Protein AF-A0A6H5G3V1-F1 (afdb_monomer_lite)

Radius of gyration: 28.46 Å; chains: 1; bounding box: 46×59×64 Å

pLDDT: mean 83.07, std 17.58, range [4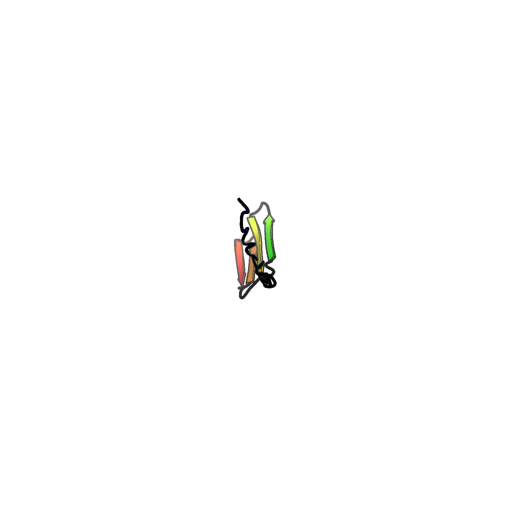3.19, 98.69]

Organism: NCBI:txid355587

Sequence (62 aa):
MLFLAAVGLASAGVIPVAPIVGHVATQYHAQDELGQYSYGYAGGPSAKDEIKTADGITRGGE

Structure (mmCIF, N/CA/C/O backbone):
data_AF-A0A6H5G3V1-F1
#
_entry.id   AF-A0A6H5G3V1-F1
#
loop_
_atom_site.group_PDB
_atom_site.id
_atom_site.type_symbol
_atom_site.label_atom_id
_atom_site.label_alt_id
_atom_site.label_comp_id
_atom_site.label_asym_id
_atom_site.label_entity_id
_atom_site.label_seq_id
_atom_site.pdbx_PDB_ins_code
_atom_site.Cartn_x
_atom_site.Cartn_y
_atom_site.Cartn_z
_atom_site.occupancy
_atom_site.B_iso_or_equiv
_atom_site.auth_seq_id
_atom_site.auth_comp_id
_atom_site.auth_asym_id
_atom_site.aut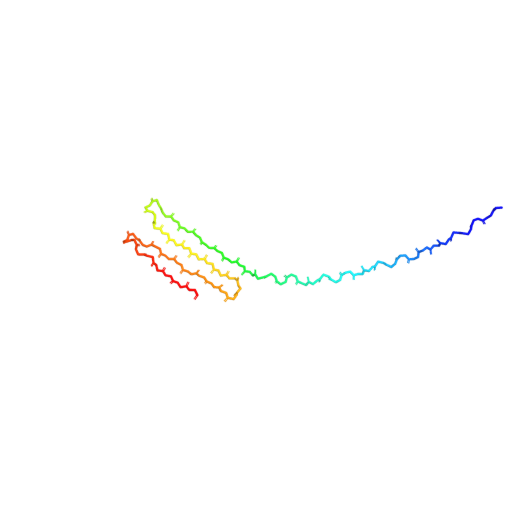h_atom_id
_atom_site.pdbx_PDB_model_num
ATOM 1 N N . MET A 1 1 ? 39.214 47.192 -48.900 1.00 45.50 1 MET A N 1
ATOM 2 C CA . MET A 1 1 ? 38.621 46.341 -47.846 1.00 45.50 1 MET A CA 1
ATOM 3 C C . MET A 1 1 ? 37.419 45.629 -48.433 1.00 45.50 1 MET A C 1
ATOM 5 O O . MET A 1 1 ? 36.485 46.305 -48.835 1.00 45.50 1 MET A O 1
ATOM 9 N N . LEU A 1 2 ? 37.454 44.300 -48.505 1.00 45.44 2 LEU A N 1
ATOM 10 C CA . LEU A 1 2 ? 36.258 43.470 -48.641 1.00 45.44 2 LEU A CA 1
ATOM 11 C C . LEU A 1 2 ? 36.514 42.192 -47.835 1.00 45.44 2 LEU A C 1
ATOM 13 O O . LEU A 1 2 ? 37.495 41.493 -48.078 1.00 45.44 2 LEU A O 1
ATOM 17 N N . PHE A 1 3 ? 35.699 41.992 -46.801 1.00 43.19 3 PHE A N 1
ATOM 18 C CA . PHE A 1 3 ? 35.805 40.913 -45.821 1.00 43.19 3 PHE A CA 1
ATOM 19 C C . PHE A 1 3 ? 35.291 39.601 -46.418 1.00 43.19 3 PHE A C 1
ATOM 21 O O . PHE A 1 3 ? 34.180 39.556 -46.943 1.00 43.19 3 PHE A O 1
ATOM 28 N N . LEU A 1 4 ? 36.077 38.529 -46.302 1.00 49.62 4 LEU A N 1
ATOM 29 C CA . LEU A 1 4 ? 35.635 37.179 -46.636 1.00 49.62 4 LEU A CA 1
ATOM 30 C C . LEU A 1 4 ? 34.963 36.577 -45.394 1.00 49.62 4 LEU A C 1
ATOM 32 O O . LEU A 1 4 ? 35.634 36.250 -44.417 1.00 49.62 4 LEU A O 1
ATOM 36 N N . ALA A 1 5 ? 33.634 36.485 -45.402 1.00 51.56 5 ALA A N 1
ATOM 37 C CA . ALA A 1 5 ? 32.878 35.836 -44.337 1.00 51.56 5 ALA A CA 1
ATOM 38 C C . ALA A 1 5 ? 32.769 34.334 -44.636 1.00 51.56 5 ALA A C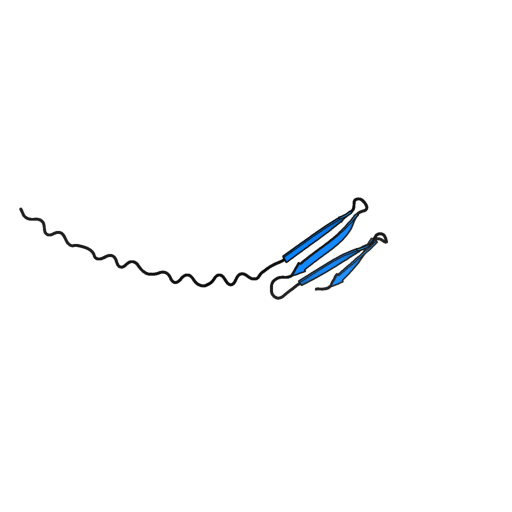 1
ATOM 40 O O . ALA A 1 5 ? 32.104 33.931 -45.589 1.00 51.56 5 ALA A O 1
ATOM 41 N N . ALA A 1 6 ? 33.434 33.502 -43.834 1.00 53.81 6 ALA A N 1
ATOM 42 C CA . ALA A 1 6 ? 33.248 32.057 -43.872 1.00 53.81 6 ALA A CA 1
ATOM 43 C C . ALA A 1 6 ? 31.941 31.704 -43.145 1.00 53.81 6 ALA A C 1
ATOM 45 O O . ALA A 1 6 ? 31.824 31.891 -41.934 1.00 53.81 6 ALA A O 1
ATOM 46 N N . VAL A 1 7 ? 30.949 31.210 -43.886 1.00 57.84 7 VAL A N 1
ATOM 47 C CA . VAL A 1 7 ? 29.713 30.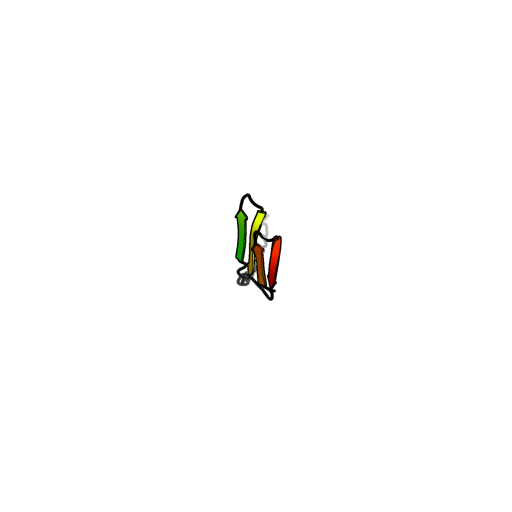669 -43.309 1.00 57.84 7 VAL A CA 1
ATOM 48 C C . VAL A 1 7 ? 30.002 29.249 -42.830 1.00 57.84 7 VAL A C 1
ATOM 50 O O . VAL A 1 7 ? 30.172 28.333 -43.633 1.00 57.84 7 VAL A O 1
ATOM 53 N N . GLY A 1 8 ? 30.088 29.071 -41.513 1.00 52.16 8 GLY A N 1
ATOM 54 C CA . GLY A 1 8 ? 30.148 27.752 -40.891 1.00 52.16 8 GLY A CA 1
ATOM 55 C C . GLY A 1 8 ? 28.770 27.098 -40.926 1.00 52.16 8 GLY A C 1
ATOM 56 O O . GLY A 1 8 ? 27.830 27.600 -40.313 1.00 52.16 8 GLY A O 1
ATOM 57 N N . LEU A 1 9 ? 28.642 25.983 -41.643 1.00 58.78 9 LEU A N 1
ATOM 58 C CA . LEU A 1 9 ? 27.426 25.179 -41.630 1.00 58.78 9 LEU A CA 1
ATOM 59 C C . LEU A 1 9 ? 27.432 24.309 -40.366 1.00 58.78 9 LEU A C 1
ATOM 61 O O . LEU A 1 9 ? 28.121 23.293 -40.303 1.00 58.78 9 LEU A O 1
ATOM 65 N N . ALA A 1 10 ? 26.696 24.725 -39.337 1.00 64.19 10 ALA A N 1
ATOM 66 C CA . ALA A 1 10 ? 26.470 23.895 -38.161 1.00 64.19 10 ALA A CA 1
ATOM 67 C C . ALA A 1 10 ? 25.437 22.810 -38.504 1.00 64.19 10 ALA A C 1
ATOM 69 O O . ALA A 1 10 ? 24.279 23.121 -38.787 1.00 64.19 10 ALA A O 1
ATOM 70 N N . SER A 1 11 ? 25.836 21.535 -38.492 1.00 64.69 11 SER A N 1
ATOM 71 C CA . SER A 1 11 ? 24.872 20.438 -38.597 1.00 64.69 11 SER A CA 1
ATOM 72 C C . SER A 1 11 ? 24.152 20.272 -37.260 1.00 64.69 11 SER A C 1
ATOM 74 O O . SER A 1 11 ? 24.777 19.922 -36.256 1.00 64.69 11 SER A O 1
ATOM 76 N N . ALA A 1 12 ? 22.840 20.491 -37.243 1.00 67.31 12 ALA A N 1
ATOM 77 C CA . ALA A 1 12 ? 22.001 20.099 -36.121 1.00 67.31 12 ALA A CA 1
ATOM 78 C C . ALA A 1 12 ? 21.926 18.565 -36.083 1.00 67.31 12 ALA A C 1
ATOM 80 O O . ALA A 1 12 ? 21.302 17.941 -36.941 1.00 67.31 12 ALA A O 1
ATOM 81 N N . GLY A 1 13 ? 22.609 17.948 -35.118 1.00 70.38 13 GLY A N 1
ATOM 82 C CA . GLY A 1 13 ? 22.474 16.519 -34.863 1.00 70.38 13 GLY A CA 1
ATOM 83 C C . GLY A 1 13 ? 21.066 16.220 -34.354 1.00 70.38 13 GLY A C 1
ATOM 84 O O . GLY A 1 13 ? 20.645 16.772 -33.339 1.00 70.38 13 GLY A O 1
ATOM 85 N N . VAL A 1 14 ? 20.331 15.357 -35.053 1.00 72.06 14 VAL A N 1
ATOM 86 C CA . VAL A 1 14 ? 19.079 14.797 -34.534 1.00 72.06 14 VAL A CA 1
ATOM 87 C C . VAL A 1 14 ? 19.452 13.816 -33.429 1.00 72.06 14 VAL A C 1
ATOM 89 O O . VAL A 1 14 ? 20.108 12.812 -33.694 1.00 72.06 14 VAL A O 1
ATOM 92 N N . ILE A 1 15 ? 19.056 14.109 -32.191 1.00 74.50 15 ILE A N 1
ATOM 93 C CA . ILE A 1 15 ? 19.217 13.169 -31.080 1.00 74.50 15 ILE A CA 1
ATOM 94 C C . ILE A 1 15 ? 18.017 12.218 -31.129 1.00 74.50 15 ILE A C 1
ATOM 96 O O . ILE A 1 15 ? 16.887 12.682 -30.954 1.00 74.50 15 ILE A O 1
ATOM 100 N N . PRO A 1 16 ? 18.203 10.912 -31.394 1.00 72.44 16 PRO A N 1
ATOM 101 C CA . PRO A 1 16 ? 17.100 9.971 -31.307 1.00 72.44 16 PRO A CA 1
ATOM 102 C C . PRO A 1 16 ? 16.637 9.891 -29.848 1.00 72.44 16 PRO A C 1
ATOM 104 O O . PRO A 1 16 ? 17.368 9.429 -28.974 1.00 72.44 16 PRO A O 1
ATOM 107 N N . VAL A 1 17 ? 15.415 10.353 -29.580 1.00 74.12 17 VAL A N 1
ATOM 108 C CA . VAL A 1 17 ? 14.723 10.076 -28.318 1.00 74.12 17 VAL A CA 1
ATOM 109 C C . VAL A 1 17 ? 14.337 8.601 -28.336 1.00 74.12 17 VAL A C 1
ATOM 111 O O . VAL A 1 17 ? 13.508 8.172 -29.139 1.00 74.12 17 VAL A O 1
ATOM 114 N N . ALA A 1 18 ? 14.974 7.810 -27.475 1.00 75.31 18 ALA A N 1
ATOM 115 C CA . ALA A 1 18 ? 14.526 6.452 -27.210 1.00 75.31 18 ALA A CA 1
ATOM 116 C C . ALA A 1 18 ? 13.123 6.502 -26.576 1.00 75.31 18 ALA A C 1
ATOM 118 O O . ALA A 1 18 ? 12.866 7.390 -25.754 1.00 75.31 18 ALA A O 1
ATOM 119 N N . PRO A 1 19 ? 12.210 5.576 -26.919 1.00 69.50 19 PRO A N 1
ATOM 120 C CA . PRO A 1 19 ? 10.940 5.487 -26.220 1.00 69.50 19 PRO A CA 1
ATOM 121 C C . PRO A 1 19 ? 11.216 5.215 -24.739 1.00 69.50 19 PRO A C 1
ATOM 123 O O . PRO A 1 19 ? 11.904 4.253 -24.393 1.00 69.50 19 PRO A O 1
ATOM 126 N N . ILE A 1 20 ? 10.673 6.063 -23.864 1.00 65.69 20 ILE A N 1
ATOM 127 C CA . ILE A 1 20 ? 10.631 5.791 -22.429 1.00 65.69 20 ILE A CA 1
ATOM 128 C C . ILE A 1 20 ? 9.643 4.637 -22.248 1.00 65.69 20 ILE A C 1
ATOM 130 O O . ILE A 1 20 ? 8.447 4.845 -22.057 1.00 65.69 20 ILE A O 1
ATOM 134 N N . VAL A 1 21 ? 10.129 3.400 -22.349 1.00 64.44 21 VAL A N 1
ATOM 135 C CA . VAL A 1 21 ? 9.401 2.229 -21.855 1.00 64.44 21 VAL A CA 1
ATOM 136 C C . VAL A 1 21 ? 9.536 2.263 -20.33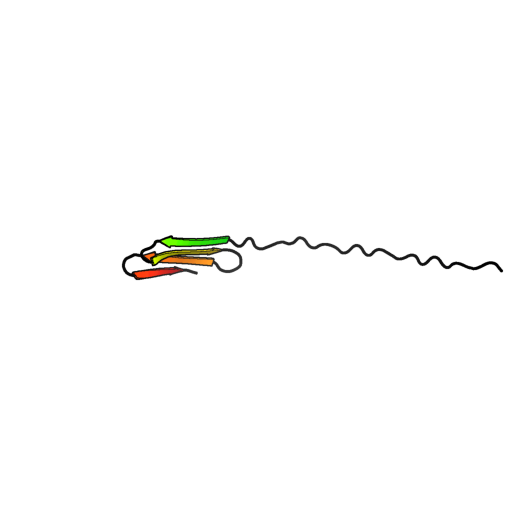7 1.00 64.44 21 VAL A C 1
ATOM 138 O O . VAL A 1 21 ? 10.390 1.607 -19.748 1.00 64.44 21 VAL A O 1
ATOM 141 N N . GLY A 1 22 ? 8.749 3.128 -19.699 1.00 65.81 22 GLY A N 1
ATOM 142 C CA . GLY A 1 22 ? 8.655 3.169 -18.248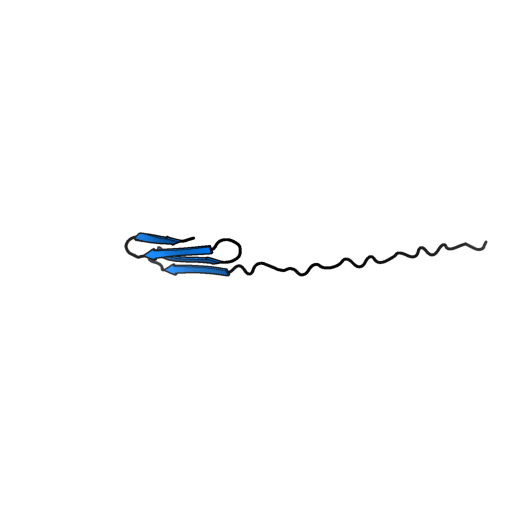 1.00 65.81 22 GLY A CA 1
ATOM 143 C C . GLY A 1 22 ? 7.980 1.893 -17.763 1.00 65.81 22 GLY A C 1
ATOM 144 O O . GLY A 1 22 ? 6.908 1.536 -18.252 1.00 65.81 22 GLY A O 1
ATOM 145 N N . HIS A 1 23 ? 8.592 1.188 -16.813 1.00 72.56 23 HIS A N 1
ATOM 146 C CA . HIS A 1 23 ? 7.863 0.174 -16.060 1.00 72.56 23 HIS A CA 1
ATOM 147 C C . HIS A 1 23 ? 6.734 0.868 -15.300 1.00 72.56 23 HIS A C 1
ATOM 149 O O . HIS A 1 23 ? 6.976 1.794 -14.525 1.00 72.56 23 HIS A O 1
ATOM 155 N N . VAL A 1 24 ? 5.497 0.448 -15.564 1.00 79.44 24 VAL A N 1
ATOM 156 C CA . VAL A 1 24 ? 4.342 0.920 -14.804 1.00 79.44 24 VAL A CA 1
ATOM 157 C C . VAL A 1 24 ? 4.446 0.288 -13.424 1.00 79.44 24 VAL A C 1
ATOM 159 O O . VAL A 1 24 ? 4.281 -0.922 -13.284 1.00 79.44 24 VAL A O 1
ATOM 162 N N . ALA A 1 25 ? 4.775 1.109 -12.431 1.00 89.50 25 ALA A N 1
ATOM 163 C CA . ALA A 1 25 ? 4.736 0.721 -11.035 1.00 89.50 25 ALA A CA 1
ATOM 164 C C . ALA A 1 25 ? 3.463 1.260 -10.384 1.00 89.50 25 ALA A C 1
ATOM 166 O O . ALA A 1 25 ? 3.087 2.417 -10.570 1.00 89.50 25 ALA A O 1
ATOM 167 N N . THR A 1 26 ? 2.801 0.404 -9.621 1.00 94.56 26 THR A N 1
ATOM 168 C CA . THR A 1 26 ? 1.606 0.707 -8.840 1.00 94.56 26 THR A CA 1
ATOM 169 C C . THR A 1 26 ? 1.867 0.353 -7.390 1.00 94.56 26 THR A C 1
ATOM 171 O O . THR A 1 26 ? 2.499 -0.662 -7.110 1.00 94.56 26 THR A O 1
ATOM 174 N N . GLN A 1 27 ? 1.346 1.161 -6.474 1.00 96.88 27 GLN A N 1
ATOM 175 C CA . GLN A 1 27 ? 1.363 0.884 -5.044 1.00 96.88 27 GLN A CA 1
ATOM 176 C C . GLN A 1 27 ? 0.006 1.224 -4.444 1.00 96.88 27 GLN A C 1
ATOM 178 O O . GLN A 1 27 ? -0.680 2.130 -4.924 1.00 96.88 27 GLN A O 1
ATOM 183 N N . TYR A 1 28 ? -0.351 0.540 -3.368 1.00 98.38 28 TYR A N 1
ATOM 184 C CA . TYR A 1 28 ? -1.508 0.882 -2.558 1.00 98.38 28 TYR A CA 1
ATOM 185 C C . TYR A 1 28 ? -1.163 0.771 -1.077 1.00 98.38 28 TYR A C 1
ATOM 187 O O . TYR A 1 28 ? -0.282 0.013 -0.672 1.00 98.38 28 TYR A O 1
ATOM 195 N N . HIS A 1 29 ? -1.866 1.551 -0.264 1.00 98.31 29 HIS A N 1
ATOM 196 C CA . HIS A 1 29 ? -1.790 1.480 1.184 1.00 98.31 29 HIS A CA 1
ATOM 197 C C . HIS A 1 29 ? -3.119 1.938 1.778 1.00 98.31 29 HIS A C 1
ATOM 199 O O . HIS A 1 29 ? -3.669 2.954 1.352 1.00 98.31 29 HIS A O 1
ATOM 205 N N . ALA A 1 30 ? -3.609 1.207 2.768 1.00 98.50 30 ALA A N 1
ATOM 206 C CA . ALA A 1 30 ? -4.737 1.610 3.590 1.00 98.50 30 ALA A CA 1
ATOM 207 C C . ALA A 1 30 ? -4.508 1.130 5.020 1.00 98.50 30 ALA A C 1
ATOM 209 O O . ALA A 1 30 ? -4.054 0.003 5.225 1.00 98.50 30 ALA A O 1
ATOM 210 N N . GLN A 1 31 ? -4.845 1.972 5.990 1.00 98.62 31 GLN A N 1
ATOM 211 C CA . GLN A 1 31 ? -4.726 1.686 7.412 1.00 98.62 31 GLN A CA 1
ATOM 212 C C . GLN A 1 31 ? -5.931 2.282 8.145 1.00 98.62 31 GLN A C 1
ATOM 214 O O . GLN A 1 31 ? -6.360 3.387 7.811 1.00 98.62 31 GLN A O 1
ATOM 219 N N . ASP A 1 32 ? -6.464 1.552 9.122 1.00 98.12 32 ASP A N 1
ATOM 220 C CA . ASP A 1 32 ? -7.498 2.056 10.029 1.00 98.12 32 ASP A CA 1
ATOM 221 C C . ASP A 1 32 ? -6.908 2.616 11.335 1.00 98.12 32 ASP A C 1
ATOM 223 O O . ASP A 1 32 ? -5.709 2.503 11.619 1.00 98.12 32 ASP A O 1
ATOM 227 N N . GLU A 1 33 ? -7.754 3.233 12.159 1.00 98.31 33 GLU A N 1
ATOM 228 C CA . GLU A 1 33 ? -7.344 3.853 13.423 1.00 98.31 33 GLU A CA 1
ATOM 229 C C . GLU A 1 33 ? -6.874 2.836 14.472 1.00 98.31 33 GLU A C 1
ATOM 231 O O . GLU A 1 33 ? -6.165 3.198 15.412 1.00 98.31 33 GLU A O 1
ATOM 236 N N . LEU A 1 34 ? -7.251 1.565 14.319 1.00 97.56 34 LEU A N 1
ATOM 237 C CA . LEU A 1 34 ? -6.861 0.476 15.214 1.00 97.56 34 LEU A CA 1
ATOM 238 C C . LEU A 1 34 ? -5.518 -0.156 14.808 1.00 97.56 34 LEU A C 1
ATOM 240 O O . LEU A 1 34 ? -4.994 -1.007 15.530 1.00 97.56 34 LEU A O 1
ATOM 244 N N . GLY A 1 35 ? -4.936 0.261 13.681 1.00 97.56 35 GLY A N 1
ATOM 245 C CA . GLY A 1 35 ? -3.623 -0.176 13.210 1.00 97.56 35 GLY A CA 1
ATOM 246 C C . GLY A 1 35 ? -3.635 -1.456 12.375 1.00 97.56 35 GLY A C 1
ATOM 247 O O . GLY A 1 35 ? -2.573 -2.060 12.185 1.00 97.56 35 GLY A O 1
ATOM 248 N N . GLN A 1 36 ? -4.798 -1.892 11.884 1.00 98.69 36 GLN A N 1
ATOM 249 C CA . GLN A 1 36 ? -4.863 -2.869 10.798 1.00 98.69 36 GLN A CA 1
ATOM 250 C C . GLN A 1 36 ? -4.493 -2.168 9.496 1.00 98.69 36 GLN A C 1
ATOM 252 O O . GLN A 1 36 ? -4.820 -0.998 9.296 1.00 98.69 36 GLN A O 1
ATOM 257 N N . TYR A 1 37 ? -3.806 -2.872 8.602 1.00 98.69 37 TYR A N 1
ATOM 258 C CA . TYR A 1 37 ? -3.403 -2.284 7.331 1.00 98.69 37 TYR A CA 1
ATOM 259 C C . TYR A 1 37 ? -3.385 -3.297 6.194 1.00 98.69 37 TYR A C 1
ATOM 261 O O . TYR A 1 37 ? -3.264 -4.506 6.398 1.00 98.69 37 TYR A O 1
ATOM 269 N N . SER A 1 38 ? -3.452 -2.763 4.980 1.00 98.50 38 SER A N 1
ATOM 270 C CA . SER A 1 38 ? -3.121 -3.456 3.741 1.00 98.50 38 SER A CA 1
ATOM 271 C C . SER A 1 38 ? -2.154 -2.594 2.937 1.00 98.50 38 SER A C 1
ATOM 273 O O . SER A 1 38 ? -2.294 -1.372 2.869 1.00 98.50 38 SER A O 1
ATOM 275 N N . TYR A 1 39 ? -1.136 -3.220 2.368 1.00 98.31 39 TYR A N 1
ATOM 276 C CA . TYR A 1 39 ? -0.117 -2.559 1.565 1.00 98.31 39 TYR A CA 1
ATOM 277 C C . TYR A 1 39 ? 0.334 -3.497 0.456 1.00 98.31 39 TYR A C 1
ATOM 279 O O . TYR A 1 39 ? 0.440 -4.703 0.675 1.00 98.31 39 TYR A O 1
ATOM 287 N N . GLY A 1 40 ? 0.645 -2.942 -0.705 1.00 98.19 40 GLY A N 1
ATOM 288 C CA . GLY A 1 40 ? 1.238 -3.716 -1.778 1.00 98.19 40 GLY A CA 1
ATOM 289 C C . GLY A 1 40 ? 1.809 -2.848 -2.879 1.00 98.19 40 GLY A C 1
ATOM 290 O O . GLY A 1 40 ? 1.541 -1.643 -2.964 1.00 98.19 40 GLY A O 1
ATOM 291 N N . TYR A 1 41 ? 2.629 -3.471 -3.713 1.00 96.94 41 TYR A N 1
ATOM 292 C CA . TYR A 1 41 ? 3.170 -2.863 -4.916 1.00 96.94 41 TYR A CA 1
ATOM 293 C C . TYR A 1 41 ? 3.373 -3.900 -6.020 1.00 96.94 41 TYR A C 1
ATOM 295 O O . TYR A 1 41 ? 3.588 -5.083 -5.767 1.00 96.94 41 TYR A O 1
ATOM 303 N N . ALA A 1 42 ? 3.361 -3.425 -7.260 1.00 94.50 42 ALA A N 1
ATOM 304 C CA . ALA A 1 42 ? 3.703 -4.200 -8.444 1.00 94.50 42 ALA A CA 1
ATOM 305 C C . ALA A 1 42 ? 4.351 -3.276 -9.476 1.00 94.50 42 ALA A C 1
ATOM 307 O O . ALA A 1 42 ? 3.917 -2.137 -9.628 1.00 94.50 42 ALA A O 1
ATOM 308 N N . GLY A 1 43 ? 5.381 -3.740 -10.181 1.00 88.12 43 GLY A N 1
ATOM 309 C CA . GLY A 1 43 ? 6.026 -2.948 -11.231 1.00 88.12 43 GLY A CA 1
ATOM 310 C C . GLY A 1 43 ? 7.499 -3.274 -11.400 1.00 88.12 43 GLY A C 1
ATOM 311 O O . GLY A 1 43 ? 8.348 -2.648 -10.773 1.00 88.12 43 GLY A O 1
ATOM 312 N N . GLY A 1 44 ? 7.804 -4.241 -12.264 1.00 84.06 44 GLY A N 1
ATOM 313 C CA . GLY A 1 44 ? 9.161 -4.739 -12.492 1.00 84.06 44 GLY A CA 1
ATOM 314 C C . GLY A 1 44 ? 9.267 -6.246 -12.224 1.00 84.06 44 GLY A C 1
ATOM 315 O O . GLY A 1 44 ? 8.271 -6.948 -12.382 1.00 84.06 44 GLY A O 1
ATOM 316 N N . PRO A 1 45 ? 10.450 -6.765 -11.840 1.00 89.62 45 PRO A N 1
ATOM 317 C CA . PRO A 1 45 ? 10.672 -8.199 -11.613 1.00 89.62 45 PRO A CA 1
ATOM 318 C C . PRO A 1 45 ? 10.104 -8.718 -10.281 1.00 89.62 45 PRO A C 1
ATOM 320 O O . PRO A 1 45 ? 10.257 -9.899 -9.982 1.00 89.62 45 PRO A O 1
ATOM 323 N N . SER A 1 46 ? 9.492 -7.848 -9.474 1.00 91.94 46 SER A N 1
ATOM 324 C CA . SER A 1 46 ? 9.002 -8.169 -8.134 1.00 91.94 46 SER A CA 1
ATOM 325 C C . SER A 1 46 ? 7.664 -7.490 -7.861 1.00 91.94 46 SER A C 1
ATOM 327 O O . SER A 1 46 ? 7.351 -6.440 -8.435 1.00 91.94 46 SER A O 1
ATOM 329 N N . ALA A 1 47 ? 6.902 -8.089 -6.954 1.00 95.44 47 ALA A N 1
ATOM 330 C CA . ALA A 1 47 ? 5.679 -7.544 -6.395 1.00 95.44 47 ALA A CA 1
ATOM 331 C C . ALA A 1 47 ? 5.657 -7.824 -4.887 1.00 95.44 47 ALA A C 1
ATOM 333 O O . ALA A 1 47 ? 6.509 -8.538 -4.367 1.00 95.44 47 ALA A O 1
ATOM 334 N N . LYS A 1 48 ? 4.714 -7.225 -4.167 1.00 97.06 48 LYS A N 1
ATOM 335 C CA . LYS A 1 48 ? 4.434 -7.579 -2.777 1.00 97.06 48 LYS A CA 1
ATOM 336 C C . LYS A 1 48 ? 2.984 -7.281 -2.469 1.00 97.06 48 LYS A C 1
ATOM 338 O O . LYS A 1 48 ? 2.509 -6.211 -2.834 1.00 97.06 48 LYS A O 1
ATOM 343 N N . ASP A 1 49 ? 2.359 -8.159 -1.697 1.00 98.25 49 ASP A N 1
ATOM 344 C CA . ASP A 1 49 ? 1.066 -7.913 -1.062 1.00 98.25 49 ASP A CA 1
ATOM 345 C C . ASP A 1 49 ? 1.140 -8.330 0.408 1.00 98.25 49 ASP A C 1
ATOM 347 O O . ASP A 1 49 ? 1.569 -9.439 0.729 1.00 98.25 49 ASP A O 1
ATOM 351 N N . GLU A 1 50 ? 0.737 -7.443 1.317 1.00 98.62 50 GLU A N 1
ATOM 352 C CA . GLU A 1 50 ? 0.781 -7.660 2.763 1.00 98.62 50 GLU A CA 1
ATOM 353 C C . GLU A 1 50 ? -0.463 -7.104 3.465 1.00 98.62 50 GLU A C 1
ATOM 355 O O . GLU A 1 50 ? -0.968 -6.026 3.141 1.00 98.62 50 GLU A O 1
ATOM 360 N N . ILE A 1 51 ? -0.950 -7.845 4.463 1.00 98.69 51 ILE A N 1
ATOM 361 C CA . ILE A 1 51 ? -2.102 -7.484 5.290 1.00 98.69 51 ILE A CA 1
ATOM 362 C C . ILE A 1 51 ? -1.787 -7.783 6.756 1.00 98.69 51 ILE A C 1
ATOM 364 O O . ILE A 1 51 ? -1.323 -8.879 7.086 1.00 98.69 51 ILE A O 1
ATOM 368 N N . LYS A 1 52 ? -2.124 -6.842 7.642 1.00 98.56 52 LYS A N 1
ATOM 369 C CA . LYS A 1 52 ? -2.158 -7.041 9.094 1.00 98.56 52 LYS A CA 1
ATOM 370 C C . LYS A 1 52 ? -3.592 -7.006 9.605 1.00 98.56 52 LYS A C 1
ATOM 372 O O . LYS A 1 52 ? -4.298 -6.021 9.398 1.00 98.56 52 LYS A O 1
ATOM 377 N N . THR A 1 53 ? -4.012 -8.071 10.283 1.00 98.38 53 THR A N 1
ATOM 378 C CA . THR A 1 53 ? -5.356 -8.176 10.874 1.00 98.38 53 THR A CA 1
ATOM 379 C C . THR A 1 53 ? -5.385 -7.708 12.330 1.00 98.38 53 THR A C 1
ATOM 381 O O . THR A 1 53 ? -4.344 -7.490 12.952 1.00 98.38 53 THR A O 1
ATOM 384 N N . ALA A 1 54 ? -6.595 -7.551 12.879 1.00 97.50 54 ALA A N 1
ATOM 385 C CA . ALA A 1 54 ? -6.818 -7.086 14.251 1.00 97.50 54 ALA A CA 1
ATOM 386 C C . ALA A 1 54 ? -6.181 -8.001 15.312 1.00 97.50 54 ALA A C 1
ATOM 388 O O . ALA A 1 54 ? -5.724 -7.519 16.344 1.00 97.50 54 ALA A O 1
ATOM 389 N N . ASP A 1 55 ? -6.051 -9.298 15.021 1.00 97.19 55 ASP A N 1
ATOM 390 C CA . ASP A 1 55 ? -5.360 -10.271 15.882 1.00 97.19 55 ASP A CA 1
ATOM 391 C C . ASP A 1 55 ? -3.831 -10.074 15.914 1.00 97.19 55 ASP A C 1
ATOM 393 O O . ASP A 1 55 ? -3.103 -10.842 16.538 1.00 97.19 55 ASP A O 1
ATOM 397 N N . GLY A 1 56 ? -3.319 -9.066 15.203 1.00 96.81 56 GLY A N 1
ATOM 398 C CA . GLY A 1 56 ? -1.903 -8.718 15.145 1.00 96.81 56 GLY A CA 1
ATOM 399 C C . GLY A 1 56 ? -1.086 -9.555 14.163 1.00 96.81 56 GLY A C 1
ATOM 400 O O . GLY A 1 56 ? 0.110 -9.303 14.019 1.00 96.81 56 GLY A O 1
ATOM 401 N N . ILE A 1 57 ? -1.703 -10.515 13.466 1.00 98.12 57 ILE A N 1
ATOM 402 C CA . ILE A 1 57 ? -1.025 -11.361 12.481 1.00 98.12 57 ILE A CA 1
ATOM 403 C C . ILE A 1 57 ? -0.789 -10.570 11.193 1.00 98.12 57 ILE A C 1
ATOM 405 O O . ILE A 1 57 ? -1.735 -10.098 10.558 1.00 98.12 57 ILE A O 1
ATOM 409 N N . THR A 1 58 ? 0.478 -10.495 10.784 1.00 98.31 58 THR A N 1
ATOM 410 C CA . THR A 1 58 ? 0.890 -10.008 9.465 1.00 98.31 58 THR A CA 1
ATOM 411 C C . THR A 1 58 ? 1.129 -11.191 8.534 1.00 98.31 58 THR A C 1
ATOM 413 O O . THR A 1 58 ? 1.817 -12.148 8.889 1.00 98.31 58 THR A O 1
ATOM 416 N N . ARG A 1 59 ? 0.558 -11.127 7.332 1.00 97.94 59 ARG A N 1
ATOM 417 C CA . ARG A 1 59 ? 0.701 -12.143 6.284 1.00 97.94 59 ARG A CA 1
ATOM 418 C C . ARG A 1 59 ? 0.812 -11.483 4.919 1.00 97.94 59 ARG A C 1
ATOM 420 O O . ARG A 1 59 ? 0.193 -10.450 4.684 1.00 97.94 59 ARG A O 1
ATOM 427 N N . GLY A 1 60 ? 1.576 -12.097 4.028 1.00 92.38 60 GLY A N 1
ATOM 428 C CA . GLY A 1 60 ? 1.848 -11.553 2.707 1.00 92.38 60 GLY A CA 1
ATOM 429 C C . GLY A 1 60 ? 2.902 -12.356 1.959 1.00 92.38 60 GLY A C 1
ATOM 430 O O . GLY A 1 60 ? 3.527 -13.240 2.546 1.00 92.38 60 GLY A O 1
ATOM 431 N N . GLY A 1 61 ? 3.075 -12.050 0.678 1.00 88.50 61 GLY A N 1
ATOM 432 C CA . GLY A 1 61 ? 4.031 -12.703 -0.218 1.00 88.50 61 GLY A CA 1
ATOM 433 C C . GLY A 1 61 ? 4.696 -11.709 -1.165 1.00 88.50 61 GLY A C 1
ATOM 434 O O . GLY A 1 61 ? 4.316 -10.535 -1.195 1.00 88.50 61 GLY A O 1
ATOM 435 N N . GLU A 1 62 ? 5.693 -12.198 -1.897 1.00 84.25 62 GLU A N 1
ATOM 436 C CA . GLU A 1 62 ? 6.534 -11.470 -2.857 1.00 84.25 62 GLU A CA 1
ATOM 437 C C . GLU A 1 62 ? 6.636 -12.206 -4.201 1.00 84.25 62 GLU A C 1
ATOM 439 O O . GLU A 1 62 ? 6.561 -13.459 -4.183 1.00 84.25 62 GLU A O 1
#

Foldseek 3Di:
DDDDDDDDDDDDDDDDDDPPPAFDKDKDKDADPLGWIWIWMDTPPDIKTWTADSVRDIDIDD

Secondary structure (DSSP, 8-state):
-------------------------EEEEEE-TTS-EEEEEESSS-EEEEEE-TTS-EEEE-